Protein AF-M1M0E1-F1 (afdb_monomer)

Mean predicted aligned error: 2.57 Å

pLDDT: mean 97.35, std 3.63, range [68.0, 98.81]

Organism: NCBI:txid931276

InterPro domains:
  IPR001701 Glycoside hydrolase family 9 [PF00759] (5-157)
  IPR008928 Six-hairpin glycosidase superfamily [SSF48208] (3-161)
  IPR012341 Six-hairpin glycosidase-like superfamily [G3DSA:1.50.10.10] (1-163)

Nearest PDB structures (foldseek):
  5u2o-assembly1_A  TM=9.622E-01  e=1.356E-10  Thermobacillus composti KWC4
  5u0h-assembly1_A  TM=9.453E-01  e=2.005E-10  Thermobacillus composti KWC4
  3x17-assembly2_A  TM=9.547E-01  e=2.507E-10  uncultured bacterium
  4cj0-assembly1_A  TM=8.838E-01  e=7.904E-08  Acetivibrio thermocellus
  1ia6-assembly1_A  TM=7.667E-01  e=1.078E-05  Ruminiclostridium cellulolyticum

Radius of gyration: 16.0 Å; Cα contacts (8 Å, |Δi|>4): 325; chains: 1; bounding box: 35×34×49 Å

Foldseek 3Di:
DDPVLVVLLVVLVVQLVQLVVDPLSGNCPQPAAQLNLLVLLVSLLSLLVNCVSPNDVSSLVSSVSSLVCCQQSFPVSEHQFAPGHPHYQWAALDVVCVVVVTDDGGFGWSAFHQVQPFPVLVVPPVPPRRRPSADSHNRSNRHGYTDPSSSVSSVVSCVSSVPD

Structure (mmCIF, N/CA/C/O backbone):
data_AF-M1M0E1-F1
#
_entry.id   AF-M1M0E1-F1
#
loop_
_atom_site.group_PDB
_atom_site.id
_atom_site.type_symbol
_atom_site.label_atom_id
_atom_site.label_alt_id
_atom_site.label_comp_id
_atom_site.label_asym_id
_atom_site.label_entity_id
_atom_site.label_seq_id
_atom_site.pdbx_PDB_ins_code
_atom_site.Cartn_x
_atom_site.Cartn_y
_atom_site.Cartn_z
_atom_site.occupancy
_atom_site.B_iso_or_equiv
_atom_site.auth_seq_id
_atom_site.auth_comp_id
_atom_site.auth_asym_id
_atom_site.auth_atom_id
_atom_site.pdbx_PDB_model_num
ATOM 1 N N . MET A 1 1 ? -8.255 0.930 31.596 1.00 68.19 1 MET A N 1
ATOM 2 C CA . MET A 1 1 ? -7.718 0.111 30.485 1.00 68.19 1 MET A CA 1
ATOM 3 C C . MET A 1 1 ? -6.224 -0.121 30.738 1.00 68.19 1 MET A C 1
ATOM 5 O O . MET A 1 1 ? -5.630 0.755 31.353 1.00 68.19 1 MET A O 1
ATOM 9 N N . ASN A 1 2 ? -5.627 -1.277 30.402 1.00 89.38 2 ASN A N 1
ATOM 10 C CA . ASN A 1 2 ? -4.200 -1.516 30.712 1.00 89.38 2 ASN A CA 1
ATOM 11 C C . ASN A 1 2 ? -3.267 -0.746 29.747 1.00 89.38 2 ASN A C 1
ATOM 13 O O . ASN A 1 2 ? -3.706 -0.321 28.679 1.00 89.38 2 ASN A O 1
ATOM 17 N N . LEU A 1 3 ? -1.997 -0.561 30.134 1.00 94.38 3 LEU A N 1
ATOM 18 C CA . LEU A 1 3 ? -1.011 0.251 29.397 1.00 94.38 3 LEU A CA 1
ATOM 19 C C . LEU A 1 3 ? -0.899 -0.129 27.910 1.00 94.38 3 LEU A C 1
ATOM 21 O O . LEU A 1 3 ? -0.865 0.755 27.060 1.00 94.38 3 LEU A O 1
ATOM 25 N N . LEU A 1 4 ? -0.916 -1.428 27.596 1.00 95.31 4 LEU A N 1
ATOM 26 C CA . LEU A 1 4 ? -0.824 -1.925 26.221 1.00 95.31 4 LEU A CA 1
ATOM 27 C C . LEU A 1 4 ? -2.012 -1.480 25.361 1.00 95.31 4 LEU A C 1
ATOM 29 O O . LEU A 1 4 ? -1.829 -0.985 24.254 1.00 95.31 4 LEU A O 1
ATOM 33 N N . LYS A 1 5 ? -3.237 -1.614 25.878 1.00 96.75 5 LYS A N 1
ATOM 34 C CA . LYS A 1 5 ? -4.432 -1.172 25.153 1.00 96.75 5 LYS A CA 1
ATOM 35 C C . LYS A 1 5 ? -4.412 0.341 24.909 1.00 96.75 5 LYS A C 1
ATOM 37 O O . LYS A 1 5 ? -4.810 0.776 23.837 1.00 96.75 5 LYS A O 1
ATOM 42 N N . ASN A 1 6 ? -3.938 1.135 25.876 1.00 96.62 6 ASN A N 1
ATOM 43 C CA . ASN A 1 6 ? -3.811 2.587 25.697 1.00 96.62 6 ASN A CA 1
ATOM 44 C C . ASN A 1 6 ? -2.802 2.931 24.595 1.00 96.62 6 ASN A C 1
ATOM 46 O O . ASN A 1 6 ? -3.061 3.831 23.807 1.00 96.62 6 ASN A O 1
ATOM 50 N N . TYR A 1 7 ? -1.687 2.201 24.515 1.00 97.19 7 TYR A N 1
ATOM 51 C CA . TYR A 1 7 ? -0.704 2.384 23.449 1.00 97.19 7 TYR A CA 1
ATOM 52 C C . TYR A 1 7 ? -1.313 2.130 22.061 1.00 97.19 7 TYR A C 1
ATOM 54 O O . TYR A 1 7 ? -1.195 2.984 21.190 1.00 97.19 7 TYR A O 1
ATOM 62 N N . ILE A 1 8 ? -2.041 1.018 21.887 1.00 97.88 8 ILE A N 1
ATOM 63 C CA . ILE A 1 8 ? -2.713 0.688 20.615 1.00 97.88 8 ILE A CA 1
ATOM 64 C C . ILE A 1 8 ? -3.709 1.783 20.214 1.00 97.88 8 ILE A C 1
ATOM 66 O O . ILE A 1 8 ? -3.746 2.189 19.057 1.00 97.88 8 ILE A O 1
ATOM 70 N N . ILE A 1 9 ? -4.500 2.288 21.166 1.00 98.31 9 ILE A N 1
ATOM 71 C CA . ILE A 1 9 ? -5.459 3.364 20.888 1.00 98.31 9 ILE A CA 1
ATOM 72 C C . ILE A 1 9 ? -4.756 4.655 20.480 1.00 98.31 9 ILE A C 1
ATOM 74 O O . ILE A 1 9 ? -5.179 5.285 19.515 1.00 98.31 9 ILE A O 1
ATOM 78 N N . ASN A 1 10 ? -3.711 5.058 21.202 1.00 98.31 10 ASN A N 1
ATOM 79 C CA . ASN A 1 10 ? -2.988 6.287 20.889 1.00 98.31 10 ASN A CA 1
ATOM 80 C C . ASN A 1 10 ? -2.346 6.201 19.498 1.00 98.31 10 ASN A C 1
ATOM 82 O O . ASN A 1 10 ? -2.407 7.159 18.734 1.00 98.31 10 ASN A O 1
ATOM 86 N N . GLU A 1 11 ? -1.795 5.039 19.145 1.00 98.38 11 GLU A N 1
ATOM 87 C CA . GLU A 1 11 ? -1.222 4.824 17.819 1.00 98.38 11 GLU A CA 1
ATOM 88 C C . GLU A 1 11 ? -2.292 4.850 16.721 1.00 98.38 11 GLU A C 1
ATOM 90 O O . GLU A 1 11 ? -2.116 5.514 15.704 1.00 98.38 11 GLU A O 1
ATOM 95 N N . ALA A 1 12 ? -3.453 4.232 16.954 1.00 98.62 12 ALA A N 1
ATOM 96 C CA . ALA A 1 12 ? -4.581 4.299 16.027 1.00 98.62 12 ALA A CA 1
ATOM 97 C C . ALA A 1 12 ? -5.078 5.737 15.807 1.00 98.62 12 ALA A C 1
ATOM 99 O O . ALA A 1 12 ? -5.400 6.122 14.684 1.00 98.62 12 ALA A O 1
ATOM 100 N N . GLN A 1 13 ? -5.123 6.549 16.867 1.00 98.56 13 GLN A N 1
ATOM 101 C CA . GLN A 1 13 ? -5.485 7.965 16.771 1.00 98.56 13 GLN A CA 1
ATOM 102 C C . GLN A 1 13 ? -4.461 8.760 15.957 1.00 98.56 13 GLN A C 1
ATOM 104 O O . GLN A 1 13 ? -4.858 9.589 15.137 1.00 98.56 13 GLN A O 1
ATOM 109 N N . ASN A 1 14 ? -3.167 8.490 16.148 1.00 98.50 14 ASN A N 1
ATOM 110 C CA . ASN A 1 14 ? -2.100 9.115 15.370 1.00 98.50 14 ASN A CA 1
ATOM 111 C C . ASN A 1 14 ? -2.198 8.745 13.886 1.00 98.50 14 ASN A C 1
ATOM 113 O O . ASN A 1 14 ? -2.136 9.634 13.041 1.00 98.50 14 ASN A O 1
ATOM 117 N N . ILE A 1 15 ? -2.404 7.461 13.575 1.00 98.62 15 ILE A N 1
ATOM 118 C CA . ILE A 1 15 ? -2.580 6.974 12.201 1.00 98.62 15 ILE A CA 1
ATOM 119 C C . ILE A 1 15 ? -3.762 7.686 11.536 1.00 98.62 15 ILE A C 1
ATOM 121 O O . ILE A 1 15 ? -3.557 8.372 10.542 1.00 98.62 15 ILE A O 1
ATOM 125 N N . VAL A 1 16 ? -4.956 7.667 12.145 1.00 98.75 16 VAL A N 1
ATOM 126 C CA . VAL A 1 16 ? -6.139 8.351 11.582 1.00 98.75 16 VAL A CA 1
ATOM 127 C C . VAL A 1 16 ? -5.902 9.851 11.380 1.00 98.75 16 VAL A C 1
ATOM 129 O O . VAL A 1 16 ? -6.392 10.438 10.414 1.00 98.75 16 VAL A O 1
ATOM 132 N N . ALA A 1 17 ? -5.167 10.506 12.283 1.00 98.44 17 ALA A N 1
ATOM 133 C CA . ALA A 1 17 ? -4.834 11.919 12.131 1.00 98.44 17 ALA A CA 1
ATOM 134 C C . ALA A 1 17 ? -3.903 12.176 10.933 1.00 98.44 17 ALA A C 1
ATOM 136 O O . ALA A 1 17 ? -4.046 13.200 10.264 1.00 98.44 17 ALA A O 1
ATOM 137 N N . LEU A 1 18 ? -2.967 11.268 10.650 1.00 98.31 18 LEU A N 1
ATOM 138 C CA . LEU A 1 18 ? -2.102 11.341 9.472 1.00 98.31 18 LEU A CA 1
ATOM 139 C C . LEU A 1 18 ? -2.882 11.029 8.191 1.00 98.31 18 LEU A C 1
ATOM 141 O O . LEU A 1 18 ? -2.760 11.781 7.226 1.00 98.31 18 LEU A O 1
ATOM 145 N N . ASP A 1 19 ? -3.734 10.005 8.207 1.00 98.25 19 ASP A N 1
ATOM 146 C CA . ASP A 1 19 ? -4.523 9.593 7.043 1.00 98.25 19 ASP A CA 1
ATOM 147 C C . ASP A 1 19 ? -5.451 10.714 6.568 1.00 98.25 19 ASP A C 1
ATOM 149 O O . ASP A 1 19 ? -5.519 11.001 5.376 1.00 98.25 19 ASP A O 1
ATOM 153 N N . LYS A 1 20 ? -6.091 11.429 7.504 1.00 97.88 20 LYS A N 1
ATOM 154 C CA . LYS A 1 20 ? -6.928 12.612 7.217 1.00 97.88 20 LYS A CA 1
ATOM 155 C C . LYS A 1 20 ? -6.193 13.731 6.477 1.00 97.88 20 LYS A C 1
ATOM 157 O O . LYS A 1 20 ? -6.837 14.568 5.848 1.00 97.88 20 LYS A O 1
ATOM 162 N N . ASN A 1 21 ? -4.870 13.786 6.603 1.00 96.81 21 ASN A N 1
ATOM 163 C CA . ASN A 1 21 ? -4.027 14.799 5.977 1.00 96.81 21 ASN A CA 1
ATOM 164 C C . ASN A 1 21 ? -3.361 14.303 4.681 1.00 96.81 21 ASN A C 1
ATOM 166 O O . A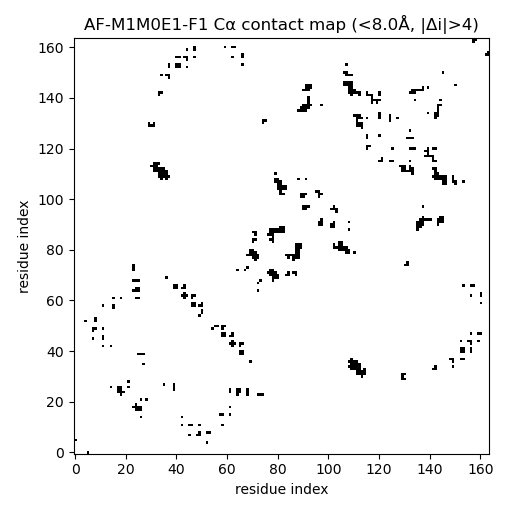SN A 1 21 ? -2.632 15.071 4.050 1.00 96.81 21 ASN A O 1
ATOM 170 N N . ASP A 1 22 ? -3.607 13.056 4.266 1.00 97.00 22 ASP A N 1
ATOM 171 C CA . ASP A 1 22 ? -3.103 12.486 3.019 1.00 97.00 22 ASP A CA 1
ATOM 172 C C . ASP A 1 22 ? -4.217 12.346 1.968 1.00 97.00 22 ASP A C 1
ATOM 174 O O . ASP A 1 22 ? -5.328 11.899 2.243 1.00 97.00 22 ASP A O 1
ATOM 178 N N . ASN A 1 23 ? -3.910 12.679 0.712 1.00 95.50 23 ASN A N 1
ATOM 179 C CA . ASN A 1 23 ? -4.895 12.645 -0.377 1.00 95.50 23 ASN A CA 1
ATOM 180 C C . ASN A 1 23 ? -5.369 11.224 -0.738 1.00 95.50 23 ASN A C 1
ATOM 182 O O . ASN A 1 23 ? -6.412 11.067 -1.377 1.00 95.50 23 ASN A O 1
ATOM 186 N N . TYR A 1 24 ? -4.603 10.198 -0.366 1.00 97.38 24 TYR A N 1
ATOM 187 C CA . TYR A 1 24 ? -4.935 8.789 -0.557 1.00 97.38 24 TYR A CA 1
ATOM 188 C C . TYR A 1 24 ? -5.260 8.074 0.756 1.00 97.38 24 TYR A C 1
ATOM 190 O O . TYR A 1 24 ? -5.518 6.875 0.719 1.00 97.38 24 TYR A O 1
ATOM 198 N N . ASN A 1 25 ? -5.383 8.810 1.867 1.00 98.06 25 ASN A N 1
ATOM 199 C CA . ASN A 1 25 ? -5.782 8.292 3.175 1.00 98.06 25 ASN A CA 1
ATOM 200 C C . ASN A 1 25 ? -4.835 7.196 3.693 1.00 98.06 25 ASN A C 1
ATOM 202 O O . ASN A 1 25 ? -5.297 6.189 4.225 1.00 98.06 25 ASN A O 1
ATOM 206 N N . VAL A 1 26 ? -3.523 7.375 3.489 1.00 97.12 26 VAL A N 1
ATOM 207 C CA . VAL A 1 26 ? -2.479 6.505 4.050 1.00 97.12 26 VAL A CA 1
ATOM 208 C C . VAL A 1 26 ? -1.311 7.328 4.610 1.00 97.12 26 VAL A C 1
ATOM 210 O O . VAL A 1 26 ? -0.936 8.347 4.022 1.00 97.12 26 VAL A O 1
ATOM 213 N N . PRO A 1 27 ? -0.626 6.886 5.680 1.00 94.56 27 PRO A N 1
ATOM 214 C CA . PRO A 1 27 ? 0.295 7.743 6.420 1.00 94.56 27 PRO A CA 1
ATOM 215 C C . PRO A 1 27 ? 1.753 7.579 5.957 1.00 94.56 27 PRO A C 1
ATOM 217 O O . PRO A 1 27 ? 2.680 7.660 6.760 1.00 94.56 27 PRO A O 1
ATOM 220 N N . ASN A 1 28 ? 1.983 7.336 4.662 1.00 92.12 28 ASN A N 1
ATOM 221 C CA . ASN A 1 28 ? 3.342 7.171 4.121 1.00 92.12 28 ASN A CA 1
ATOM 222 C C . ASN A 1 28 ? 4.104 8.503 4.020 1.00 92.12 28 ASN A C 1
ATOM 224 O O . ASN A 1 28 ? 5.334 8.513 3.973 1.00 92.12 28 ASN A O 1
ATOM 228 N N . GLY A 1 29 ? 3.396 9.637 3.939 1.00 91.75 29 GLY A N 1
ATOM 229 C CA . GLY A 1 29 ? 4.007 10.952 3.738 1.00 91.75 29 GLY A CA 1
ATOM 230 C C . GLY A 1 29 ? 4.940 10.965 2.521 1.00 91.75 29 GLY A C 1
ATOM 231 O O . GLY A 1 29 ? 4.520 10.718 1.393 1.00 91.75 29 GLY A O 1
ATOM 232 N N . THR A 1 30 ? 6.225 11.239 2.744 1.00 92.56 30 THR A N 1
ATOM 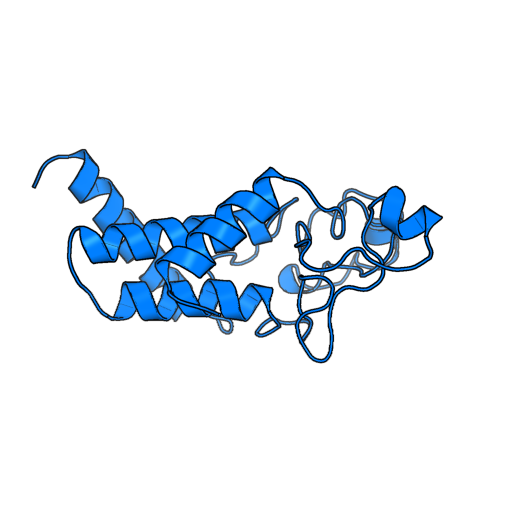233 C CA . THR A 1 30 ? 7.281 11.145 1.717 1.00 92.56 30 THR A CA 1
ATOM 234 C C . THR A 1 30 ? 8.242 9.980 1.959 1.00 92.56 30 THR A C 1
ATOM 236 O O . THR A 1 30 ? 9.281 9.895 1.301 1.00 92.56 30 THR A O 1
ATOM 239 N N . ASP A 1 31 ? 7.929 9.080 2.891 1.00 94.12 31 ASP A N 1
ATOM 240 C CA . ASP A 1 31 ? 8.814 8.011 3.353 1.00 94.12 31 ASP A CA 1
ATOM 241 C C . ASP A 1 31 ? 8.457 6.642 2.775 1.00 94.12 31 ASP A C 1
ATOM 243 O O . ASP A 1 31 ? 8.285 5.652 3.468 1.00 94.12 31 ASP A O 1
ATOM 247 N N . TYR A 1 32 ? 8.361 6.594 1.451 1.00 97.94 32 TYR A N 1
ATOM 248 C CA . TYR A 1 32 ? 8.202 5.350 0.707 1.00 97.94 32 TYR A CA 1
ATOM 249 C C . TYR A 1 32 ? 9.537 4.599 0.663 1.00 97.94 32 TYR A C 1
ATOM 251 O O . TYR A 1 32 ? 10.438 5.020 -0.060 1.00 97.94 32 TYR A O 1
ATOM 259 N N . TYR A 1 33 ? 9.677 3.514 1.419 1.00 97.56 33 TYR A N 1
ATOM 260 C CA . TYR A 1 33 ? 10.858 2.641 1.428 1.00 97.56 33 TYR A CA 1
ATOM 261 C C . TYR A 1 33 ? 10.515 1.229 0.931 1.00 97.56 33 TYR A C 1
ATOM 263 O O . TYR A 1 33 ? 9.365 0.937 0.600 1.00 97.56 33 TYR A O 1
ATOM 271 N N . TRP A 1 34 ? 11.513 0.345 0.859 1.00 98.25 34 TRP A N 1
ATOM 272 C CA . TRP A 1 34 ? 11.319 -1.046 0.449 1.00 98.25 34 TRP A CA 1
ATOM 273 C C . TRP A 1 34 ? 10.227 -1.728 1.282 1.00 98.25 34 TRP A C 1
ATOM 275 O O . TRP A 1 34 ? 10.369 -1.923 2.488 1.00 98.25 34 TRP A O 1
ATOM 285 N N . GLY A 1 35 ? 9.137 -2.126 0.624 1.00 97.88 35 GLY A N 1
ATOM 286 C CA . GLY A 1 35 ? 8.002 -2.737 1.308 1.00 97.88 35 GLY A CA 1
ATOM 287 C C . GLY A 1 35 ? 7.033 -1.718 1.910 1.00 97.88 35 GLY A C 1
ATOM 288 O O . GLY A 1 35 ? 6.353 -2.047 2.878 1.00 97.88 35 GLY A O 1
ATOM 289 N N . SER A 1 36 ? 6.929 -0.501 1.361 1.00 98.44 36 SER A N 1
ATOM 290 C CA . SER A 1 36 ? 6.004 0.539 1.838 1.00 98.44 36 SER A CA 1
ATOM 291 C C . SER A 1 36 ? 4.556 0.056 1.996 1.00 98.44 36 SER A C 1
ATOM 293 O O . SER A 1 36 ? 3.846 0.493 2.899 1.00 98.44 36 SER A O 1
ATOM 295 N N . ASN A 1 37 ? 4.095 -0.868 1.143 1.00 98.56 37 ASN A N 1
ATOM 296 C CA . ASN A 1 37 ? 2.752 -1.441 1.263 1.00 98.56 37 ASN A CA 1
ATOM 297 C C . ASN A 1 37 ? 2.582 -2.217 2.574 1.00 98.56 37 ASN A C 1
ATOM 299 O O . ASN A 1 37 ? 1.512 -2.168 3.169 1.00 98.56 37 ASN A O 1
ATOM 303 N N . MET A 1 38 ? 3.631 -2.874 3.075 1.00 97.75 38 MET A N 1
ATOM 304 C CA . MET A 1 38 ? 3.590 -3.582 4.356 1.00 97.75 38 MET A CA 1
ATOM 305 C C . MET A 1 38 ? 3.228 -2.648 5.511 1.00 97.75 38 MET A C 1
ATOM 307 O O . MET A 1 38 ? 2.425 -3.022 6.361 1.00 97.75 38 MET A O 1
ATOM 311 N N . GLN A 1 39 ? 3.787 -1.434 5.542 1.00 97.00 39 GLN A N 1
ATOM 312 C CA . GLN A 1 39 ? 3.467 -0.447 6.575 1.00 97.00 39 GLN A CA 1
ATOM 313 C C . GLN A 1 39 ? 1.994 -0.046 6.518 1.00 97.00 39 GLN A C 1
ATOM 315 O O . GLN A 1 39 ? 1.307 -0.077 7.538 1.00 97.00 39 GLN A O 1
ATOM 320 N N . VAL A 1 40 ? 1.496 0.270 5.320 1.00 98.25 40 VAL A N 1
ATOM 321 C CA . VAL A 1 40 ? 0.085 0.614 5.096 1.00 98.25 40 VAL A CA 1
ATOM 322 C C . VAL A 1 40 ? -0.827 -0.505 5.607 1.00 98.25 40 VAL A C 1
ATOM 324 O O . VAL A 1 40 ? -1.770 -0.259 6.358 1.00 98.25 40 VAL A O 1
ATOM 327 N N . ILE A 1 41 ? -0.513 -1.753 5.273 1.00 98.56 41 ILE A N 1
ATOM 328 C CA . ILE A 1 41 ? -1.333 -2.905 5.649 1.00 98.56 41 ILE A CA 1
ATOM 329 C C . ILE A 1 41 ? -1.237 -3.202 7.152 1.00 98.56 41 ILE A C 1
ATOM 331 O O . ILE A 1 41 ? -2.254 -3.474 7.788 1.00 98.56 41 ILE A O 1
ATOM 335 N N . ASN A 1 42 ? -0.050 -3.104 7.755 1.00 98.56 42 ASN A N 1
ATOM 336 C CA . ASN A 1 42 ? 0.116 -3.272 9.202 1.00 98.56 42 ASN A CA 1
ATOM 337 C C . ASN A 1 42 ? -0.675 -2.218 9.987 1.00 98.56 42 ASN A C 1
ATOM 339 O O . ASN A 1 42 ? -1.278 -2.543 11.010 1.00 98.56 42 ASN A O 1
ATOM 343 N N . ASN A 1 43 ? -0.749 -0.986 9.479 1.00 98.50 43 ASN A N 1
ATOM 344 C CA . ASN A 1 43 ? -1.610 0.039 10.058 1.00 98.50 43 ASN A CA 1
ATOM 345 C C . ASN A 1 43 ? -3.093 -0.343 9.949 1.00 98.50 43 ASN A C 1
ATOM 347 O O . ASN A 1 43 ? -3.830 -0.151 10.910 1.00 98.50 43 ASN A O 1
ATOM 351 N N . ALA A 1 44 ? -3.529 -0.954 8.841 1.00 98.62 44 ALA A N 1
ATOM 352 C CA . ALA A 1 44 ? -4.902 -1.448 8.710 1.00 98.62 44 ALA A CA 1
ATOM 353 C C . ALA A 1 44 ? -5.237 -2.511 9.773 1.00 98.62 44 ALA A C 1
ATOM 355 O O . ALA A 1 44 ? -6.301 -2.453 10.391 1.00 98.62 44 ALA A O 1
ATOM 356 N N . VAL A 1 45 ? -4.307 -3.440 10.034 1.00 98.56 45 VAL A N 1
ATOM 357 C CA . VAL A 1 45 ? -4.439 -4.432 11.116 1.00 98.56 45 VAL A CA 1
ATOM 358 C C . VAL A 1 45 ? -4.532 -3.738 12.478 1.00 98.56 45 VAL A C 1
ATOM 360 O O . VAL A 1 45 ? -5.435 -4.037 13.256 1.00 98.56 45 VAL A O 1
ATOM 363 N N . LEU A 1 46 ? -3.646 -2.776 12.764 1.00 98.56 46 LEU A N 1
ATOM 364 C CA . LEU A 1 46 ? -3.651 -2.041 14.033 1.00 98.56 46 LEU A CA 1
ATOM 365 C C . LEU A 1 46 ? -4.967 -1.285 14.248 1.00 98.56 46 LEU A C 1
ATOM 367 O O . LEU A 1 46 ? -5.538 -1.350 15.336 1.00 98.56 46 LEU A O 1
ATOM 371 N N . LEU A 1 47 ? -5.476 -0.609 13.218 1.00 98.75 47 LEU A N 1
ATOM 372 C CA . LEU A 1 47 ? -6.752 0.101 13.264 1.00 98.75 47 LEU A CA 1
ATOM 373 C C . LEU A 1 47 ? -7.934 -0.856 13.506 1.00 98.75 47 LEU A C 1
ATOM 375 O O . LEU A 1 47 ? -8.804 -0.564 14.332 1.00 98.75 47 LEU A O 1
ATOM 379 N N . ALA A 1 48 ? -7.955 -2.022 12.853 1.00 98.12 48 ALA A N 1
ATOM 380 C CA . ALA A 1 48 ? -8.971 -3.047 13.098 1.00 98.12 48 ALA A CA 1
ATOM 381 C C . ALA A 1 48 ? -8.933 -3.560 14.552 1.00 98.12 48 ALA A C 1
ATOM 383 O O . ALA A 1 48 ? -9.974 -3.670 15.206 1.00 98.12 48 ALA A O 1
ATOM 384 N N . GLU A 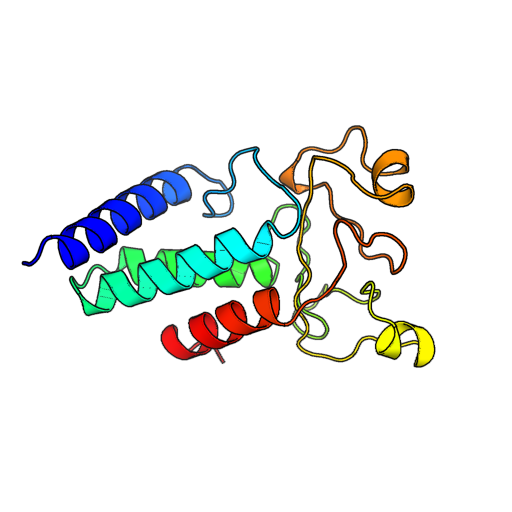1 49 ? -7.741 -3.788 15.107 1.00 97.69 49 GLU A N 1
ATOM 385 C CA . GLU A 1 49 ? -7.575 -4.163 16.516 1.00 97.69 49 GLU A CA 1
ATOM 386 C C . GLU A 1 49 ? -7.994 -3.040 17.475 1.00 97.69 49 GLU A C 1
ATOM 388 O O . GLU A 1 49 ? -8.689 -3.280 18.468 1.00 97.69 49 GLU A O 1
ATOM 393 N N . ALA A 1 50 ? -7.650 -1.790 17.165 1.00 98.25 50 ALA A N 1
ATOM 394 C CA . ALA A 1 50 ? -8.067 -0.636 17.951 1.00 98.25 50 ALA A CA 1
ATOM 395 C C . ALA A 1 50 ? -9.595 -0.505 18.000 1.00 98.25 50 ALA A C 1
ATOM 397 O O . ALA A 1 50 ? -10.139 -0.204 19.064 1.00 98.25 50 ALA A O 1
ATOM 398 N N . TYR A 1 51 ? -10.298 -0.811 16.902 1.00 98.06 51 TYR A N 1
ATOM 399 C CA . TYR A 1 51 ? -11.761 -0.860 16.875 1.00 98.06 51 TYR A CA 1
ATOM 400 C C . TYR A 1 51 ? -12.337 -1.896 17.849 1.00 98.06 51 TYR A C 1
ATOM 402 O O . TYR A 1 51 ? -13.301 -1.599 18.555 1.00 98.06 51 TYR A O 1
ATOM 410 N N . LYS A 1 52 ? -11.733 -3.088 17.943 1.00 96.56 52 LYS A N 1
ATOM 411 C CA . LYS A 1 52 ? -12.153 -4.123 18.906 1.00 96.56 52 LYS A CA 1
ATOM 412 C C . LYS A 1 52 ? -11.929 -3.692 20.358 1.00 96.56 52 LYS A C 1
ATOM 414 O O . LYS A 1 52 ? -12.691 -4.082 21.241 1.00 96.56 52 LYS A O 1
ATOM 419 N N . ILE A 1 53 ? -10.880 -2.908 20.618 1.00 97.31 53 ILE A N 1
ATOM 420 C CA . ILE A 1 53 ? -10.539 -2.418 21.962 1.00 97.31 53 ILE A CA 1
ATOM 421 C C . ILE A 1 53 ? -11.438 -1.243 22.372 1.00 97.31 53 ILE A C 1
ATOM 423 O O . ILE A 1 53 ? -11.958 -1.236 23.490 1.00 97.31 53 ILE A O 1
ATOM 427 N N . MET A 1 54 ? -11.592 -0.248 21.497 1.00 97.25 54 MET A N 1
ATOM 428 C CA . MET A 1 54 ? -12.404 0.949 21.706 1.00 97.25 54 MET A CA 1
ATOM 429 C C . MET A 1 54 ? -13.087 1.338 20.387 1.00 97.25 54 MET A C 1
ATOM 431 O O . MET A 1 54 ? -12.466 1.992 19.546 1.00 97.25 54 MET A O 1
ATOM 435 N N . PRO A 1 55 ? -14.364 0.963 20.202 1.00 97.06 55 PRO A N 1
ATOM 436 C CA . PRO A 1 55 ? -15.061 1.171 18.940 1.00 97.06 55 PRO A CA 1
ATOM 437 C C . PRO A 1 55 ? -15.116 2.643 18.515 1.00 97.06 55 PRO A C 1
ATOM 439 O O . PRO A 1 55 ? -15.768 3.471 19.149 1.00 97.06 55 PRO A O 1
ATOM 442 N N . ASN A 1 56 ? -14.478 2.943 17.387 1.00 97.44 56 ASN A N 1
ATOM 443 C CA . ASN A 1 56 ? -14.600 4.195 16.648 1.00 97.44 56 ASN A CA 1
ATOM 444 C C . ASN A 1 56 ? -14.728 3.857 15.158 1.00 97.44 56 ASN A C 1
ATOM 446 O O . ASN A 1 56 ? -13.890 3.143 14.610 1.00 97.44 56 ASN A O 1
ATOM 450 N N . LYS A 1 57 ? -15.777 4.358 14.496 1.00 97.56 57 LYS A N 1
ATOM 451 C CA . LYS A 1 57 ? -16.038 4.066 13.077 1.00 97.56 57 LYS A CA 1
ATOM 452 C C . LYS A 1 57 ? -14.890 4.502 12.167 1.00 97.56 57 LYS A C 1
ATOM 454 O O . LYS A 1 57 ? -14.636 3.812 11.185 1.00 97.56 57 LYS A O 1
ATOM 459 N N . GLU A 1 58 ? -14.177 5.566 12.532 1.00 98.12 58 GLU A N 1
ATOM 460 C CA . GLU A 1 58 ? -13.034 6.056 11.759 1.00 98.12 58 GLU A CA 1
ATOM 461 C C . GLU A 1 58 ? -11.921 5.004 11.659 1.00 98.12 58 GLU A C 1
ATOM 463 O O . GLU A 1 58 ? -11.306 4.879 10.610 1.00 98.12 58 GLU A O 1
ATOM 468 N N . TYR A 1 59 ? -11.706 4.178 12.691 1.00 98.56 59 TYR A N 1
ATOM 469 C CA . TYR A 1 59 ? -10.685 3.128 12.626 1.00 98.56 59 TYR A CA 1
ATOM 470 C C . TYR A 1 59 ? -10.985 2.109 11.522 1.00 98.56 59 TYR A C 1
ATOM 472 O O . TYR A 1 59 ? -10.102 1.766 10.745 1.00 98.56 59 TYR A O 1
ATOM 480 N N . LEU A 1 60 ? -12.238 1.660 11.397 1.00 97.69 60 LEU A N 1
ATOM 481 C CA . LEU A 1 60 ? -12.619 0.737 10.323 1.00 97.69 60 LEU A CA 1
ATOM 482 C C . LEU A 1 60 ? -12.635 1.407 8.949 1.00 97.69 60 LEU A C 1
ATOM 484 O O . LEU A 1 60 ? -12.347 0.748 7.953 1.00 97.69 60 LEU A O 1
ATOM 488 N N . GLU A 1 61 ? -13.019 2.680 8.884 1.00 98.06 61 GLU A N 1
ATOM 489 C CA . GLU A 1 61 ? -13.041 3.450 7.641 1.00 98.06 61 GLU A CA 1
ATOM 490 C C . GLU A 1 61 ? -11.630 3.588 7.063 1.00 98.06 61 GLU A C 1
ATOM 492 O O . GLU A 1 61 ? -11.384 3.129 5.949 1.00 98.06 61 GLU A O 1
ATOM 497 N N . TYR A 1 62 ? -10.680 4.093 7.851 1.00 98.56 62 TYR A N 1
ATOM 498 C CA . TYR A 1 62 ? -9.298 4.270 7.403 1.00 98.56 62 TYR A CA 1
ATOM 499 C C . TYR A 1 62 ? -8.558 2.940 7.210 1.00 98.56 62 TYR A C 1
ATOM 501 O O . TYR A 1 62 ? -7.811 2.790 6.246 1.00 98.56 62 TYR A O 1
ATOM 509 N N . ALA A 1 63 ? -8.854 1.905 8.006 1.00 98.56 63 ALA A N 1
ATOM 510 C CA . ALA A 1 63 ? -8.314 0.569 7.747 1.00 98.56 63 ALA A CA 1
ATOM 511 C C . ALA A 1 63 ? -8.722 0.031 6.362 1.00 98.56 63 ALA A C 1
ATOM 513 O O . ALA A 1 63 ? -7.912 -0.584 5.668 1.00 98.56 63 ALA A O 1
ATOM 514 N N . LYS A 1 64 ? -9.962 0.286 5.923 1.00 98.56 64 LYS A N 1
ATOM 515 C CA . LYS A 1 64 ? -10.408 -0.068 4.565 1.00 98.56 64 LYS A CA 1
ATOM 516 C C . LYS A 1 64 ? -9.739 0.794 3.506 1.00 98.56 64 LYS A C 1
ATOM 518 O O . LYS A 1 64 ? -9.420 0.280 2.438 1.00 98.56 64 LYS A O 1
ATOM 523 N N . GLU A 1 65 ? -9.497 2.069 3.790 1.00 98.56 65 GLU A N 1
ATOM 524 C CA . GLU A 1 65 ? -8.771 2.950 2.875 1.00 98.56 65 GLU A CA 1
ATOM 525 C C . GLU A 1 65 ? -7.338 2.482 2.613 1.00 98.56 65 GLU A C 1
ATOM 527 O O . GLU A 1 65 ? -6.888 2.498 1.469 1.00 98.56 65 GLU A O 1
ATOM 532 N N . HIS A 1 66 ? -6.667 1.928 3.619 1.00 98.69 66 HIS A N 1
ATOM 533 C CA . HIS A 1 66 ? -5.347 1.320 3.456 1.00 98.69 66 HIS A CA 1
ATOM 534 C C . HIS A 1 66 ? -5.372 0.124 2.492 1.00 98.69 66 HIS A C 1
ATOM 536 O O . HIS A 1 66 ? -4.485 -0.028 1.650 1.00 98.69 66 HIS A O 1
ATOM 542 N N . ILE A 1 67 ? -6.417 -0.704 2.551 1.00 98.44 67 ILE A N 1
ATOM 543 C CA . ILE A 1 67 ? -6.608 -1.798 1.590 1.00 98.44 67 ILE A CA 1
ATOM 544 C C . ILE A 1 67 ? -6.995 -1.267 0.205 1.00 98.44 67 ILE A C 1
ATOM 546 O O . ILE A 1 67 ? -6.464 -1.738 -0.802 1.00 98.44 67 ILE A O 1
ATOM 550 N N . ASN A 1 68 ? -7.855 -0.248 0.127 1.00 98.38 68 ASN A N 1
ATOM 551 C CA . ASN A 1 68 ? -8.204 0.406 -1.136 1.00 98.38 68 ASN A CA 1
ATOM 552 C C . ASN A 1 68 ? -6.967 1.012 -1.814 1.00 98.38 68 ASN A C 1
ATOM 554 O O . ASN A 1 68 ? -6.835 0.912 -3.035 1.00 98.38 68 ASN A O 1
ATOM 558 N N . TYR A 1 69 ? -6.040 1.589 -1.044 1.00 98.69 69 TYR A N 1
ATOM 559 C CA . TYR A 1 69 ? -4.752 2.068 -1.538 1.00 98.69 69 TYR A CA 1
ATOM 560 C C . TYR A 1 69 ? -3.961 0.937 -2.204 1.00 98.69 69 TYR A C 1
ATOM 562 O O . TYR A 1 69 ? -3.494 1.099 -3.336 1.00 98.69 69 TYR A O 1
ATOM 570 N N . CYS A 1 70 ? -3.878 -0.233 -1.560 1.00 98.50 70 CYS A N 1
ATOM 571 C CA . CYS A 1 70 ? -3.230 -1.413 -2.135 1.00 98.50 70 CYS A CA 1
ATOM 572 C C . CYS A 1 70 ? -3.919 -1.911 -3.420 1.00 98.50 70 CYS A C 1
ATOM 574 O O . CYS A 1 70 ? -3.245 -2.420 -4.316 1.00 98.50 70 CYS A O 1
ATOM 576 N N . LEU A 1 71 ? -5.238 -1.726 -3.532 1.00 98.25 71 LEU A N 1
ATOM 577 C CA . LEU A 1 71 ? -6.070 -2.160 -4.662 1.00 98.25 71 LEU A CA 1
ATOM 578 C C . LEU A 1 71 ? -6.272 -1.094 -5.756 1.00 98.25 71 LEU A C 1
ATOM 580 O O . LEU A 1 71 ? -7.017 -1.330 -6.708 1.00 98.25 71 LEU A O 1
ATOM 584 N N . GLY A 1 72 ? -5.598 0.056 -5.667 1.00 98.12 72 GLY A N 1
ATOM 585 C CA . GLY A 1 72 ? -5.536 1.034 -6.760 1.00 98.12 72 GLY A CA 1
ATOM 586 C C . GLY A 1 72 ? -6.000 2.450 -6.436 1.00 98.12 72 GLY A C 1
ATOM 587 O O . GLY A 1 72 ? -5.862 3.323 -7.293 1.00 98.12 72 GLY A O 1
ATOM 588 N N . LYS A 1 73 ? -6.478 2.732 -5.217 1.00 98.19 73 LYS A N 1
ATOM 589 C CA . LYS A 1 73 ? -6.724 4.106 -4.741 1.00 98.19 73 LYS A CA 1
ATOM 590 C C . LYS A 1 73 ? -5.402 4.767 -4.332 1.00 98.19 73 LYS A C 1
ATOM 592 O O . LYS A 1 73 ? -5.178 5.099 -3.175 1.00 98.19 73 LYS A O 1
ATOM 597 N N . ASN A 1 74 ? -4.500 4.915 -5.293 1.00 98.31 74 ASN A N 1
ATOM 598 C CA . ASN A 1 74 ? -3.159 5.455 -5.099 1.00 98.31 74 ASN A CA 1
ATOM 599 C C . ASN A 1 74 ? -2.737 6.324 -6.290 1.00 98.31 74 ASN A C 1
ATOM 601 O O . ASN A 1 74 ? -3.426 6.405 -7.308 1.00 98.31 74 ASN A O 1
ATOM 605 N N . 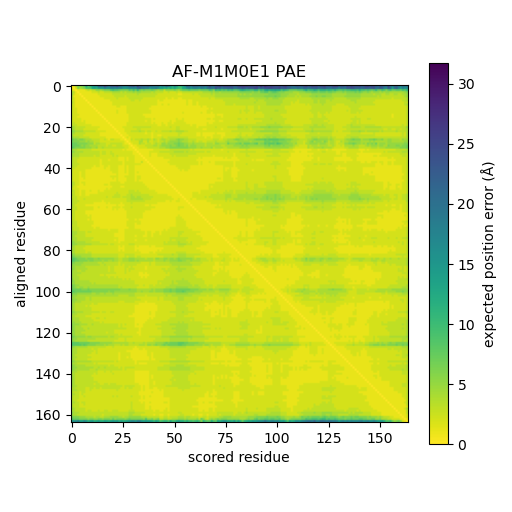SER A 1 75 ? -1.572 6.963 -6.177 1.00 97.44 75 SER A N 1
ATOM 606 C CA . SER A 1 75 ? -1.085 7.926 -7.175 1.00 97.44 75 SER A CA 1
ATOM 607 C C . SER A 1 75 ? -0.769 7.355 -8.564 1.00 97.44 75 SER A C 1
ATOM 609 O O . SER A 1 75 ? -0.532 8.128 -9.499 1.00 97.44 75 SER A O 1
ATOM 611 N N . LEU A 1 76 ? -0.766 6.026 -8.700 1.00 98.06 76 LEU A N 1
ATOM 612 C CA . LEU A 1 76 ? -0.538 5.300 -9.947 1.00 98.06 76 LEU A CA 1
ATOM 613 C C . LEU A 1 76 ? -1.844 4.789 -10.571 1.00 98.06 76 LEU A C 1
ATOM 615 O O . LEU A 1 76 ? -1.830 4.386 -11.732 1.00 98.06 76 LEU A O 1
ATOM 619 N N . GLY A 1 77 ? -2.959 4.793 -9.828 1.00 98.19 77 GLY A N 1
ATOM 620 C CA . GLY A 1 77 ? -4.219 4.198 -10.282 1.00 98.19 77 GLY A CA 1
ATOM 621 C C . GLY A 1 77 ? -4.072 2.708 -10.607 1.00 98.19 77 GLY A C 1
ATOM 622 O O . GLY A 1 77 ? -4.647 2.224 -11.586 1.00 98.19 77 GLY A O 1
ATOM 623 N N . MET A 1 78 ? -3.229 1.999 -9.851 1.00 98.06 78 MET A N 1
ATOM 624 C CA . MET A 1 78 ? -2.861 0.609 -10.116 1.00 98.06 78 MET A CA 1
ATOM 625 C C . MET A 1 78 ? -2.928 -0.223 -8.837 1.00 98.06 78 MET A C 1
ATOM 627 O O . MET A 1 78 ? -2.409 0.185 -7.800 1.00 98.06 78 MET A O 1
ATOM 631 N N . SER A 1 79 ? -3.545 -1.398 -8.913 1.00 98.69 79 SER A N 1
ATOM 632 C CA . SER A 1 79 ? -3.509 -2.387 -7.843 1.00 98.69 79 SER A CA 1
ATOM 633 C C . SER A 1 79 ? -2.132 -3.038 -7.773 1.00 98.69 79 SER A C 1
ATOM 635 O O . SER A 1 79 ? -1.627 -3.571 -8.764 1.00 98.69 79 SER A O 1
ATOM 637 N N . TYR A 1 80 ? -1.554 -3.047 -6.577 1.00 98.81 80 TYR A N 1
ATOM 638 C CA . TYR A 1 80 ? -0.312 -3.757 -6.284 1.00 98.81 80 TYR A CA 1
ATOM 639 C C . TYR A 1 80 ? -0.522 -5.269 -6.113 1.00 98.81 80 TYR A C 1
ATOM 641 O O . TYR A 1 80 ? 0.433 -5.987 -5.825 1.00 98.81 80 TYR A O 1
ATOM 649 N N . VAL A 1 81 ? -1.759 -5.760 -6.256 1.00 98.69 81 VAL A N 1
ATOM 650 C CA . VAL A 1 81 ? -2.116 -7.172 -6.109 1.00 98.69 81 VAL A CA 1
ATOM 651 C C . VAL A 1 81 ? -2.344 -7.791 -7.482 1.00 98.69 81 VAL A C 1
ATOM 653 O O . VAL A 1 81 ? -3.239 -7.387 -8.226 1.00 98.69 81 VAL A O 1
ATOM 656 N N . THR A 1 82 ? -1.557 -8.811 -7.804 1.00 98.75 82 THR A N 1
ATOM 657 C CA . THR A 1 82 ? -1.708 -9.605 -9.038 1.00 98.75 82 THR A CA 1
ATOM 658 C C . THR A 1 82 ? -3.131 -10.138 -9.194 1.00 98.75 82 THR A C 1
ATOM 660 O O . THR A 1 82 ? -3.650 -10.807 -8.301 1.00 98.75 82 THR A O 1
ATOM 663 N N . GLY A 1 83 ? -3.767 -9.849 -10.332 1.00 97.88 83 GLY A N 1
ATOM 664 C CA . GLY A 1 83 ? -5.088 -10.393 -10.677 1.00 97.88 83 GLY A CA 1
ATOM 665 C C . GLY A 1 83 ? -6.301 -9.644 -10.171 1.00 97.88 83 GLY A C 1
ATOM 666 O O . GLY A 1 83 ? -7.411 -9.947 -10.601 1.00 97.88 83 GLY A O 1
ATOM 667 N N . TYR A 1 84 ? -6.114 -8.673 -9.280 1.00 97.12 84 TYR A N 1
ATOM 668 C CA . TYR A 1 84 ? -7.218 -7.960 -8.647 1.00 97.12 84 TYR A CA 1
ATOM 669 C C . TYR A 1 84 ? -7.180 -6.486 -9.021 1.00 97.12 84 TYR A C 1
ATOM 671 O O . TYR A 1 84 ? -6.176 -5.817 -8.806 1.00 97.12 84 TYR A O 1
ATOM 679 N N . GLY A 1 85 ? -8.288 -5.981 -9.565 1.00 94.12 85 GLY A N 1
ATOM 680 C CA . GLY A 1 85 ? -8.401 -4.628 -10.115 1.00 94.12 85 GLY A CA 1
ATOM 681 C C . GLY A 1 85 ? -8.245 -4.591 -11.639 1.00 94.12 85 GLY A C 1
ATOM 682 O O . GLY A 1 85 ? -7.600 -5.447 -12.243 1.00 94.12 85 GLY A O 1
ATOM 683 N N . SER A 1 86 ? -8.848 -3.583 -12.275 1.00 95.31 86 SER A N 1
ATOM 684 C CA . SER A 1 86 ? -8.819 -3.400 -13.738 1.00 95.31 86 SER A CA 1
ATOM 685 C C . SER A 1 86 ? -7.425 -3.070 -14.283 1.00 95.31 86 SER A C 1
ATOM 687 O O . SER A 1 86 ? -7.135 -3.332 -15.449 1.00 95.31 86 SER A O 1
ATOM 689 N N . ASN A 1 87 ? -6.566 -2.500 -13.438 1.00 97.62 87 ASN A N 1
ATOM 690 C CA . ASN A 1 87 ? -5.163 -2.218 -13.707 1.00 97.62 87 ASN A CA 1
ATOM 691 C C . ASN A 1 87 ? -4.331 -2.780 -12.549 1.00 97.62 87 ASN A C 1
ATOM 693 O O . ASN A 1 87 ? -4.137 -2.097 -11.548 1.00 97.62 87 ASN A O 1
ATOM 697 N N . SER A 1 88 ? -3.931 -4.045 -12.641 1.00 98.19 88 SER A N 1
ATOM 698 C CA . SER A 1 88 ? -3.203 -4.773 -11.596 1.00 98.19 88 SER A CA 1
ATOM 699 C C . SER A 1 88 ? -1.771 -5.089 -12.010 1.00 98.19 88 SER A C 1
ATOM 701 O O . SER A 1 88 ? -1.480 -5.120 -13.204 1.00 98.19 88 SER A O 1
ATOM 703 N N . MET A 1 89 ? -0.905 -5.349 -11.026 1.00 98.50 89 MET A N 1
ATOM 704 C CA . MET A 1 89 ? 0.458 -5.856 -11.219 1.00 98.50 89 MET A CA 1
ATOM 705 C C . MET A 1 89 ? 0.479 -7.107 -12.115 1.00 98.50 89 MET A C 1
ATOM 707 O O . MET A 1 89 ? -0.205 -8.095 -11.828 1.00 98.50 89 MET A O 1
ATOM 711 N N . LYS A 1 90 ? 1.299 -7.089 -13.173 1.00 98.50 90 LYS A N 1
ATOM 712 C CA . LYS A 1 90 ? 1.418 -8.169 -14.171 1.00 98.50 90 LYS A CA 1
ATOM 713 C C . LYS A 1 90 ? 2.802 -8.803 -14.222 1.00 98.50 90 LYS A C 1
ATOM 715 O O . LYS A 1 90 ? 2.912 -9.955 -14.642 1.00 98.50 90 LYS A O 1
ATOM 720 N N . HIS A 1 91 ? 3.842 -8.087 -13.806 1.00 98.50 91 HIS A N 1
ATOM 721 C CA . HIS A 1 91 ? 5.238 -8.486 -13.972 1.00 98.50 91 HIS A CA 1
ATOM 722 C C . HIS A 1 91 ? 6.003 -8.481 -12.639 1.00 98.50 91 HIS A C 1
ATOM 724 O O . HIS A 1 91 ? 7.040 -7.825 -12.547 1.00 98.50 91 HIS A O 1
ATOM 730 N N . PRO A 1 92 ? 5.533 -9.207 -11.604 1.00 98.75 92 PRO A N 1
ATOM 731 C CA . PRO A 1 92 ? 6.215 -9.241 -10.314 1.00 98.75 92 PRO A CA 1
ATOM 732 C C . PRO A 1 92 ? 7.642 -9.782 -10.453 1.00 98.75 92 PRO A C 1
ATOM 734 O O . PRO A 1 92 ? 7.894 -10.689 -11.256 1.00 98.75 92 PRO A O 1
ATOM 737 N N . HIS A 1 93 ? 8.560 -9.310 -9.608 1.00 98.81 93 HIS A N 1
ATOM 738 C CA . HIS A 1 93 ? 9.839 -9.985 -9.386 1.00 98.81 93 HIS A CA 1
ATOM 739 C C . HIS A 1 93 ? 9.576 -11.290 -8.613 1.00 98.81 93 HIS A C 1
ATOM 741 O O . HIS A 1 93 ? 9.648 -11.349 -7.390 1.00 98.81 93 HIS A O 1
ATOM 747 N N . HIS A 1 94 ? 9.176 -12.338 -9.338 1.00 98.75 94 HIS A N 1
ATOM 748 C CA . HIS A 1 94 ? 8.796 -13.638 -8.788 1.00 98.75 94 HIS A CA 1
ATOM 749 C C . HIS A 1 94 ? 9.147 -14.752 -9.777 1.00 98.75 94 HIS A C 1
ATOM 751 O O . HIS A 1 94 ? 8.519 -14.891 -10.827 1.00 98.75 94 HIS A O 1
ATOM 757 N N . ARG A 1 95 ? 10.143 -15.579 -9.433 1.00 98.56 95 ARG A N 1
ATOM 758 C CA . ARG A 1 95 ? 10.726 -16.576 -10.354 1.00 98.56 95 ARG A CA 1
ATOM 759 C C . ARG A 1 95 ? 9.691 -17.519 -10.991 1.00 98.56 95 ARG A C 1
ATOM 761 O O . ARG A 1 95 ? 9.748 -17.665 -12.211 1.00 98.56 95 ARG A O 1
ATOM 768 N N . PRO A 1 96 ? 8.740 -18.126 -10.247 1.00 98.62 96 PRO A N 1
ATOM 769 C CA . PRO A 1 96 ? 7.692 -18.943 -10.859 1.00 98.62 96 PRO A CA 1
ATOM 770 C C . PRO A 1 96 ? 6.842 -18.176 -11.878 1.00 98.62 96 PRO A C 1
ATOM 772 O O . PRO A 1 96 ? 6.598 -18.696 -12.963 1.00 98.62 96 PRO A O 1
ATOM 775 N N . SER A 1 97 ? 6.455 -16.930 -11.575 1.00 98.50 97 SER A N 1
ATOM 776 C CA . SER A 1 97 ? 5.679 -1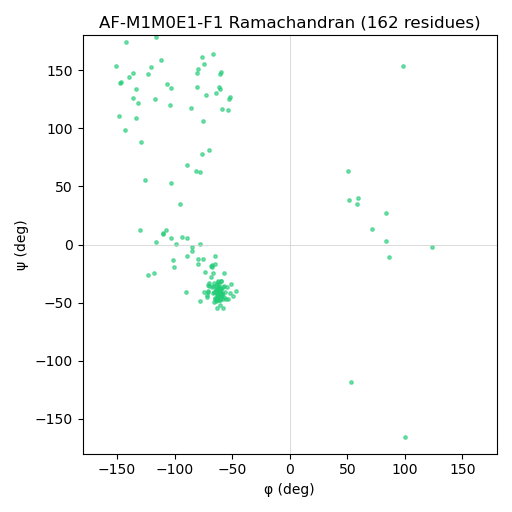6.096 -12.506 1.00 98.50 97 SER A CA 1
ATOM 777 C C . SER A 1 97 ? 6.464 -15.793 -13.781 1.00 98.50 97 SER A C 1
ATOM 779 O O . SER A 1 97 ? 5.929 -15.907 -14.882 1.00 98.50 97 SER A O 1
ATOM 781 N N . THR A 1 98 ? 7.748 -15.444 -13.645 1.00 97.75 98 THR A N 1
ATOM 782 C CA . THR A 1 98 ? 8.635 -15.178 -14.785 1.00 97.75 98 THR A CA 1
ATOM 783 C C . THR A 1 98 ? 8.813 -16.422 -15.650 1.00 97.75 98 THR A C 1
ATOM 785 O O . THR A 1 98 ? 8.684 -16.341 -16.867 1.00 97.75 98 THR A O 1
ATOM 788 N N . ALA A 1 99 ? 9.052 -17.583 -15.034 1.00 97.94 99 ALA A N 1
ATOM 789 C CA . ALA A 1 99 ? 9.212 -18.847 -15.750 1.00 97.94 99 ALA A CA 1
ATOM 790 C C . ALA A 1 99 ? 7.928 -19.274 -16.481 1.00 97.94 99 ALA A C 1
ATOM 792 O O . ALA A 1 99 ? 7.995 -19.828 -17.575 1.00 97.94 99 ALA A O 1
ATOM 793 N N . GLN A 1 100 ? 6.763 -19.001 -15.889 1.00 96.75 100 GLN A N 1
ATOM 794 C CA . GLN A 1 100 ? 5.458 -19.301 -16.477 1.00 96.75 100 GLN A CA 1
ATOM 795 C C . GLN A 1 100 ? 5.015 -18.262 -17.524 1.00 96.75 100 GLN A C 1
ATOM 797 O O . GLN A 1 100 ? 4.105 -18.533 -18.306 1.00 96.75 100 GLN A O 1
ATOM 802 N N . GLY A 1 101 ? 5.627 -17.074 -17.546 1.00 96.50 101 GLY A N 1
ATOM 803 C CA . GLY A 1 101 ? 5.210 -15.954 -18.394 1.00 96.50 101 GLY A CA 1
ATOM 804 C C . GLY A 1 101 ? 3.893 -15.300 -17.959 1.00 96.50 101 GLY A C 1
ATOM 805 O O . GLY A 1 101 ? 3.312 -14.525 -18.717 1.00 96.50 101 GLY A O 1
ATOM 806 N N . ALA A 1 102 ? 3.407 -15.608 -16.755 1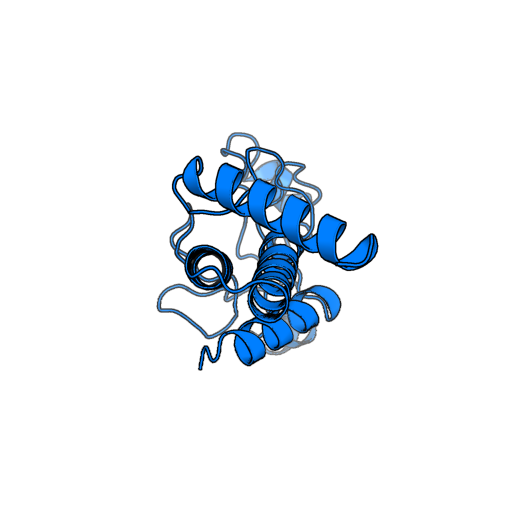.00 97.31 102 ALA A N 1
ATOM 807 C CA . ALA A 1 102 ? 2.171 -15.073 -16.200 1.00 97.31 102 ALA A CA 1
ATOM 808 C C . ALA A 1 102 ? 2.286 -14.938 -14.680 1.00 97.31 102 ALA A C 1
ATOM 810 O O . ALA A 1 102 ? 2.810 -15.824 -14.007 1.00 97.31 102 ALA A O 1
ATOM 811 N N . ALA A 1 103 ? 1.766 -13.841 -14.127 1.00 98.19 103 ALA A N 1
ATOM 812 C CA . ALA A 1 103 ? 1.730 -13.649 -12.686 1.00 98.19 103 ALA A CA 1
ATOM 813 C C . ALA A 1 103 ? 0.841 -14.696 -11.994 1.00 98.19 103 ALA A C 1
ATOM 815 O O . ALA A 1 103 ? -0.321 -14.884 -12.361 1.00 98.19 103 ALA A O 1
ATOM 816 N N . VAL A 1 104 ? 1.372 -15.340 -10.951 1.00 98.38 104 VAL A N 1
ATOM 817 C CA . VAL A 1 104 ? 0.546 -16.035 -9.954 1.00 98.38 104 VAL A CA 1
ATOM 818 C C . VAL A 1 104 ? -0.374 -15.007 -9.295 1.00 98.38 104 VAL A C 1
ATOM 820 O O . VAL A 1 104 ? 0.074 -13.920 -8.952 1.00 98.38 104 VAL A O 1
ATOM 823 N N . GLN A 1 105 ? -1.656 -15.331 -9.155 1.00 97.88 105 GLN A N 1
ATOM 824 C CA . GLN A 1 105 ? -2.676 -14.391 -8.681 1.00 97.88 105 GLN A CA 1
ATOM 825 C C . GLN A 1 105 ? -2.645 -14.243 -7.149 1.00 97.88 105 GLN A C 1
ATOM 827 O O . GLN A 1 105 ? -2.330 -15.197 -6.438 1.00 97.88 105 GLN A O 1
ATOM 832 N N . GLY A 1 106 ? -3.036 -13.074 -6.632 1.00 98.00 106 GLY A N 1
ATOM 833 C CA . GLY A 1 106 ? -3.190 -12.803 -5.194 1.00 98.00 106 GLY A CA 1
ATOM 834 C C . GLY A 1 106 ? -1.908 -12.419 -4.443 1.00 98.00 106 GLY A C 1
ATOM 835 O O . GLY A 1 106 ? -1.944 -12.219 -3.230 1.00 98.00 106 GLY A O 1
ATOM 836 N N . MET A 1 107 ? -0.776 -12.290 -5.131 1.00 98.62 107 MET A N 1
ATOM 837 C CA . MET A 1 107 ? 0.469 -11.764 -4.562 1.00 98.62 107 MET A CA 1
ATOM 838 C C . MET A 1 107 ? 0.440 -10.237 -4.523 1.00 98.62 107 MET A C 1
ATOM 840 O O . MET A 1 107 ? 0.070 -9.623 -5.530 1.00 98.62 107 MET A O 1
ATOM 844 N N . ILE A 1 108 ? 0.865 -9.645 -3.406 1.00 98.75 108 ILE A N 1
ATOM 845 C CA . ILE A 1 108 ? 0.990 -8.192 -3.241 1.00 98.75 108 ILE A CA 1
ATOM 846 C C . ILE A 1 108 ? 2.455 -7.757 -3.348 1.00 98.75 108 ILE A C 1
ATOM 848 O O . ILE A 1 108 ? 3.337 -8.389 -2.765 1.00 98.75 108 ILE A O 1
ATOM 852 N N . ALA A 1 109 ? 2.713 -6.683 -4.098 1.00 98.81 109 ALA A N 1
ATOM 853 C CA . ALA A 1 109 ? 4.049 -6.107 -4.210 1.00 98.81 109 ALA A CA 1
ATOM 854 C C . ALA A 1 109 ? 4.462 -5.329 -2.959 1.00 98.81 109 ALA A C 1
ATOM 856 O O . ALA A 1 109 ? 3.619 -4.740 -2.272 1.00 98.81 109 ALA A O 1
ATOM 857 N N . GLY A 1 110 ? 5.777 -5.221 -2.751 1.00 98.69 110 GLY A N 1
ATOM 858 C CA . GLY A 1 110 ? 6.364 -4.330 -1.748 1.00 98.69 110 GLY A CA 1
ATOM 859 C C . GLY A 1 110 ? 5.911 -2.868 -1.895 1.00 98.69 110 GLY A C 1
ATOM 860 O O . GLY A 1 110 ? 5.637 -2.216 -0.888 1.00 98.69 110 GLY A O 1
ATOM 861 N N . GLY A 1 111 ? 5.737 -2.378 -3.128 1.00 98.50 111 GLY A N 1
ATOM 862 C CA . GLY A 1 111 ? 5.171 -1.059 -3.424 1.00 98.50 111 GLY A CA 1
ATOM 863 C C . GLY A 1 111 ? 6.221 0.002 -3.748 1.00 98.50 111 GLY A C 1
ATOM 864 O O . GLY A 1 111 ? 7.368 -0.306 -4.061 1.00 98.50 111 GLY A O 1
ATOM 865 N N . SER A 1 112 ? 5.814 1.271 -3.727 1.00 98.44 112 SER A N 1
ATOM 866 C CA . SER A 1 112 ? 6.704 2.380 -4.076 1.00 98.44 112 SER A CA 1
ATOM 867 C C . SER A 1 112 ? 7.910 2.472 -3.138 1.00 98.44 112 SER A C 1
ATOM 869 O O . SER A 1 112 ? 7.769 2.435 -1.920 1.00 98.44 112 SER A O 1
ATOM 871 N N . ASN A 1 113 ? 9.097 2.674 -3.705 1.00 98.62 113 ASN A N 1
ATOM 872 C CA . ASN A 1 113 ? 10.340 2.838 -2.960 1.00 98.62 113 ASN A CA 1
ATOM 873 C C . ASN A 1 113 ? 11.128 4.032 -3.506 1.00 98.62 113 ASN A C 1
ATOM 875 O O . ASN A 1 113 ? 11.699 3.977 -4.595 1.00 98.62 113 ASN A O 1
ATOM 879 N N . LYS A 1 114 ? 11.192 5.124 -2.739 1.00 98.31 114 LYS A N 1
ATOM 880 C CA . LYS A 1 114 ? 11.886 6.363 -3.120 1.00 98.31 114 LYS A CA 1
ATOM 881 C C . LYS A 1 114 ? 13.405 6.212 -3.183 1.00 98.31 114 LYS A C 1
ATOM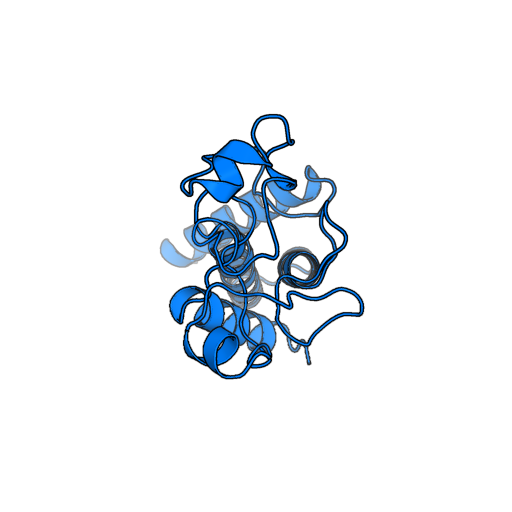 883 O O . LYS A 1 114 ? 14.062 7.059 -3.780 1.00 98.31 114 LYS A O 1
ATOM 888 N N . ASN A 1 115 ? 13.958 5.176 -2.552 1.00 98.38 115 ASN A N 1
ATOM 889 C CA . ASN A 1 115 ? 15.401 4.968 -2.464 1.00 98.38 115 ASN A CA 1
ATOM 890 C C . ASN A 1 115 ? 15.975 4.348 -3.746 1.00 98.38 115 ASN A C 1
ATOM 892 O O . ASN A 1 115 ? 17.192 4.367 -3.926 1.00 98.38 115 ASN A O 1
ATOM 896 N N . LEU A 1 116 ? 15.108 3.854 -4.644 1.00 98.31 116 LEU A N 1
ATOM 897 C CA . LEU A 1 116 ? 15.468 3.311 -5.954 1.00 98.31 116 LEU A CA 1
ATOM 898 C C . LEU A 1 116 ? 16.595 2.277 -5.822 1.00 98.31 116 LEU A C 1
ATOM 900 O O . LEU A 1 116 ? 17.713 2.497 -6.273 1.00 98.31 116 LEU A O 1
ATOM 904 N N . GLU A 1 117 ? 16.349 1.167 -5.132 1.00 98.44 117 GLU A N 1
ATOM 905 C CA . GLU A 1 117 ? 17.425 0.265 -4.684 1.00 98.44 117 GLU A CA 1
ATOM 906 C C . GLU A 1 117 ? 17.785 -0.824 -5.710 1.00 98.44 117 GLU A C 1
ATOM 908 O O . GLU A 1 117 ? 18.665 -1.652 -5.465 1.00 98.44 117 GLU A O 1
ATOM 913 N N . ASP A 1 118 ? 17.185 -0.767 -6.901 1.00 98.69 118 ASP A N 1
ATOM 914 C CA . ASP A 1 118 ? 17.528 -1.595 -8.058 1.00 98.69 118 ASP A CA 1
ATOM 915 C C . ASP A 1 118 ? 17.957 -0.769 -9.289 1.00 98.69 118 ASP A C 1
ATOM 917 O O . ASP A 1 118 ? 17.571 0.398 -9.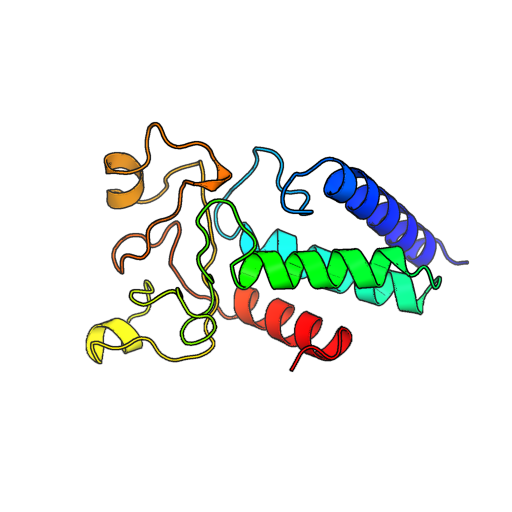420 1.00 98.69 118 ASP A O 1
ATOM 921 N N . PRO A 1 119 ? 18.793 -1.321 -10.197 1.00 98.56 119 PRO A N 1
ATOM 922 C CA . PRO A 1 119 ? 19.303 -0.578 -11.352 1.00 98.56 119 PRO A CA 1
ATOM 923 C C . PRO A 1 119 ? 18.210 -0.007 -12.264 1.00 98.56 119 PRO A C 1
ATOM 925 O O . PRO A 1 119 ? 18.374 1.092 -12.799 1.00 98.56 119 PRO A O 1
ATOM 928 N N . LEU A 1 120 ? 17.098 -0.728 -12.435 1.00 98.38 120 LEU A N 1
ATOM 929 C CA . LEU A 1 120 ? 16.014 -0.310 -13.318 1.00 98.38 120 LEU A CA 1
ATOM 930 C C . LEU A 1 120 ? 15.241 0.871 -12.715 1.00 98.38 120 LEU A C 1
ATOM 932 O O . LEU A 1 120 ? 15.012 1.872 -13.398 1.00 98.38 120 LEU A O 1
ATOM 936 N N . ALA A 1 121 ? 14.919 0.799 -11.424 1.00 98.50 121 ALA A N 1
ATOM 937 C CA . ALA A 1 121 ? 14.295 1.869 -10.659 1.00 98.50 121 ALA A CA 1
ATOM 938 C C . ALA A 1 121 ? 15.169 3.129 -10.652 1.00 98.50 121 ALA A C 1
ATOM 940 O O . ALA A 1 121 ? 14.669 4.211 -10.960 1.00 98.50 121 ALA A O 1
ATOM 941 N N . LYS A 1 122 ? 16.486 3.007 -10.412 1.00 98.44 122 LYS A N 1
ATOM 942 C CA . LYS A 1 122 ? 17.424 4.152 -10.480 1.00 98.44 122 LYS A CA 1
ATOM 943 C C . LYS A 1 122 ? 17.378 4.855 -11.828 1.00 98.44 122 LYS A C 1
ATOM 945 O O . LYS A 1 122 ? 17.432 6.081 -11.881 1.00 98.44 122 LYS A O 1
ATOM 950 N N . ASN A 1 123 ? 17.295 4.081 -12.905 1.00 98.06 123 ASN A N 1
ATOM 951 C CA . ASN A 1 123 ? 17.311 4.612 -14.259 1.00 98.06 123 ASN A CA 1
ATOM 952 C C . ASN A 1 123 ? 15.984 5.288 -14.643 1.00 98.06 123 ASN A C 1
ATOM 954 O O . ASN A 1 123 ? 15.991 6.332 -15.287 1.00 98.06 123 ASN A O 1
ATOM 958 N N . LEU A 1 124 ? 14.844 4.707 -14.258 1.00 98.19 124 LEU A N 1
ATOM 959 C CA . LEU A 1 124 ? 13.532 5.126 -14.767 1.00 98.19 124 LEU A CA 1
ATOM 960 C C . LEU A 1 124 ? 12.729 6.023 -13.813 1.00 98.19 124 LEU A C 1
ATOM 962 O O . LEU A 1 124 ? 11.798 6.699 -14.258 1.00 98.19 124 LEU A O 1
ATOM 966 N N . LEU A 1 125 ? 13.057 6.039 -12.518 1.00 98.25 125 LEU A N 1
ATOM 967 C CA . LEU A 1 125 ? 12.249 6.706 -11.490 1.00 98.25 125 LEU A CA 1
ATOM 968 C C . LEU A 1 125 ? 12.949 7.875 -10.779 1.00 98.25 125 LEU A C 1
ATOM 970 O O . LEU A 1 125 ? 12.336 8.484 -9.909 1.00 98.25 125 LEU A O 1
ATOM 974 N N . LYS A 1 126 ? 14.187 8.224 -11.153 1.00 95.69 126 LYS A N 1
ATOM 975 C CA . LYS A 1 126 ? 15.032 9.225 -10.467 1.00 95.69 126 LYS A CA 1
ATOM 976 C C . LYS A 1 126 ? 14.331 10.543 -10.106 1.00 95.69 126 LYS A C 1
ATOM 978 O O . LYS A 1 126 ? 14.556 11.067 -9.022 1.00 95.69 126 LYS A O 1
ATOM 983 N N . ASP A 1 127 ? 13.479 11.049 -10.994 1.00 96.06 127 A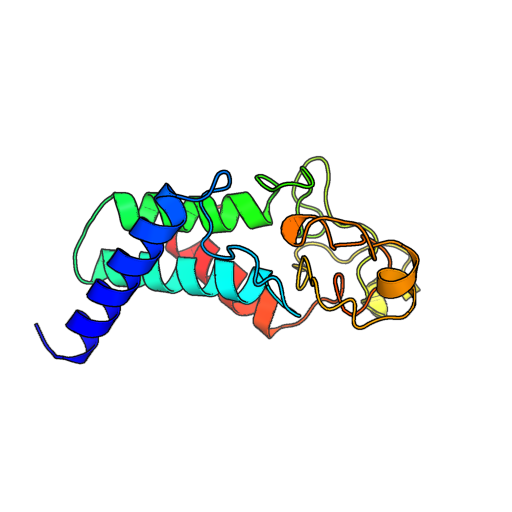SP A N 1
ATOM 984 C CA . ASP A 1 127 ? 12.809 12.349 -10.835 1.00 96.06 127 ASP A CA 1
ATOM 985 C C . ASP A 1 127 ? 11.310 12.212 -10.509 1.00 96.06 127 ASP A C 1
ATOM 987 O O . ASP A 1 127 ? 10.533 13.165 -10.622 1.00 96.06 127 ASP A O 1
ATOM 991 N N . LYS A 1 128 ? 10.856 11.005 -10.156 1.00 97.88 128 LYS A N 1
ATOM 992 C CA . LYS A 1 128 ? 9.463 10.763 -9.777 1.00 97.88 128 LYS A CA 1
ATOM 993 C C . LYS A 1 128 ? 9.236 11.170 -8.324 1.00 97.88 128 LYS A C 1
ATOM 995 O O . LYS A 1 128 ? 10.106 11.047 -7.469 1.00 97.88 128 LYS A O 1
ATOM 1000 N N . ALA A 1 129 ? 8.023 11.641 -8.041 1.00 97.75 129 ALA A N 1
ATOM 1001 C CA . ALA A 1 129 ? 7.585 11.844 -6.665 1.00 97.75 129 ALA A CA 1
ATOM 1002 C C . ALA A 1 129 ? 7.617 10.501 -5.903 1.00 97.75 129 ALA A C 1
ATOM 1004 O O . ALA A 1 129 ? 7.284 9.488 -6.519 1.00 97.75 129 ALA A O 1
ATOM 1005 N N . PRO A 1 130 ? 7.910 10.473 -4.585 1.00 98.00 130 PRO A N 1
ATOM 1006 C CA . PRO A 1 130 ? 8.066 9.233 -3.812 1.00 98.00 130 PRO A CA 1
ATOM 1007 C C . PRO A 1 130 ? 6.933 8.212 -3.992 1.00 98.00 130 PRO A C 1
ATOM 1009 O O . PRO A 1 130 ? 7.189 7.041 -4.252 1.00 98.00 130 PRO A O 1
ATOM 1012 N N . ALA A 1 131 ? 5.674 8.667 -3.965 1.00 97.88 131 ALA A N 1
ATOM 1013 C CA . ALA A 1 131 ? 4.499 7.809 -4.149 1.00 97.88 131 ALA A CA 1
ATOM 1014 C C . ALA A 1 131 ? 4.394 7.174 -5.551 1.00 97.88 131 ALA A C 1
ATOM 1016 O O . ALA A 1 131 ? 3.653 6.209 -5.734 1.00 97.88 131 ALA A O 1
ATOM 1017 N N . LYS A 1 132 ? 5.130 7.711 -6.534 1.00 98.38 132 LYS A N 1
ATOM 1018 C CA . LYS A 1 132 ? 5.202 7.240 -7.923 1.00 98.38 132 LYS A CA 1
ATOM 1019 C C . LYS A 1 132 ? 6.489 6.463 -8.230 1.00 98.38 132 LYS A C 1
ATOM 1021 O O . LYS A 1 132 ? 6.714 6.127 -9.392 1.00 98.38 132 LYS A O 1
ATOM 1026 N N . CYS A 1 133 ? 7.331 6.185 -7.234 1.00 98.56 133 CYS A N 1
ATOM 1027 C CA . CYS A 1 133 ? 8.548 5.393 -7.402 1.00 98.56 133 CYS A CA 1
ATOM 1028 C C . CYS A 1 133 ? 8.249 3.885 -7.381 1.00 98.56 133 CYS A C 1
ATOM 1030 O O . CYS A 1 133 ? 8.714 3.170 -6.500 1.00 98.56 133 CYS A O 1
ATOM 1032 N N . TYR A 1 134 ? 7.475 3.409 -8.355 1.00 98.75 134 TYR A N 1
ATOM 1033 C CA . TYR A 1 134 ? 7.151 1.996 -8.545 1.00 98.75 134 TYR A CA 1
ATOM 1034 C C . TYR A 1 134 ? 7.174 1.634 -10.033 1.00 98.75 134 TYR A C 1
ATOM 1036 O O . TYR A 1 134 ? 6.782 2.443 -10.880 1.00 98.75 134 TYR A O 1
ATOM 1044 N N . LEU A 1 135 ? 7.619 0.418 -10.351 1.00 98.31 135 LEU A N 1
ATOM 1045 C CA . LEU A 1 135 ? 7.645 -0.124 -11.707 1.00 98.31 135 LEU A CA 1
ATOM 1046 C C . LEU A 1 135 ? 7.057 -1.530 -11.723 1.00 98.31 135 LEU A C 1
ATOM 1048 O O . LEU A 1 135 ? 7.617 -2.430 -11.111 1.00 98.31 135 LEU A O 1
ATOM 1052 N N . ASP A 1 136 ? 6.009 -1.752 -12.518 1.00 98.62 136 ASP A N 1
ATOM 1053 C CA . ASP A 1 136 ? 5.544 -3.111 -12.807 1.00 98.62 136 ASP A CA 1
ATOM 1054 C C . ASP A 1 136 ? 6.480 -3.791 -13.822 1.00 98.62 136 ASP A C 1
ATOM 1056 O O . ASP A 1 136 ? 6.227 -3.826 -15.029 1.00 98.62 136 ASP A O 1
ATOM 1060 N N . ASN A 1 137 ? 7.632 -4.248 -13.336 1.00 98.50 137 ASN A N 1
ATOM 1061 C CA . ASN A 1 137 ? 8.653 -4.925 -14.122 1.00 98.50 137 ASN A CA 1
ATOM 1062 C C . ASN A 1 137 ? 9.362 -5.993 -13.280 1.00 98.50 137 ASN A C 1
ATOM 1064 O O . ASN A 1 137 ? 9.695 -5.747 -12.119 1.00 98.50 137 ASN A O 1
ATOM 1068 N N . SER A 1 138 ? 9.646 -7.152 -13.880 1.00 98.25 138 SER A N 1
ATOM 1069 C CA . SER A 1 138 ? 10.257 -8.284 -13.179 1.00 98.25 138 SER A CA 1
ATOM 1070 C C . SER A 1 138 ? 11.697 -8.028 -12.740 1.00 98.25 138 SER A C 1
ATOM 1072 O O . SER A 1 138 ? 12.183 -8.742 -11.876 1.00 98.25 138 SER A O 1
ATOM 1074 N N . GLU A 1 139 ? 12.386 -7.032 -13.297 1.00 98.38 139 GLU A N 1
ATOM 1075 C CA . GLU A 1 139 ? 13.740 -6.643 -12.884 1.00 98.38 139 GLU A CA 1
ATOM 1076 C C . GLU A 1 139 ? 13.743 -5.592 -11.760 1.00 98.38 139 GLU A C 1
ATOM 1078 O O . GLU A 1 139 ? 14.792 -5.330 -11.173 1.00 98.38 139 GLU A O 1
ATOM 1083 N N . SER A 1 140 ? 12.590 -4.995 -11.422 1.00 98.69 140 SER A N 1
ATOM 1084 C CA . SER A 1 140 ? 12.502 -3.997 -10.347 1.00 98.69 140 SER A CA 1
ATOM 1085 C C . SER A 1 140 ? 12.216 -4.648 -8.996 1.00 98.69 140 SER A C 1
ATOM 1087 O O . SER A 1 140 ? 11.146 -4.477 -8.414 1.00 98.69 140 SER A O 1
ATOM 1089 N N . TYR A 1 141 ? 13.180 -5.404 -8.474 1.00 98.75 141 TYR A N 1
ATOM 1090 C CA . TYR A 1 141 ? 13.021 -6.083 -7.183 1.00 98.75 141 TYR A CA 1
ATOM 1091 C C . TYR A 1 141 ? 12.765 -5.106 -6.020 1.00 98.75 141 TYR A C 1
ATOM 1093 O O . TYR A 1 141 ? 12.009 -5.426 -5.110 1.00 98.75 141 TYR A O 1
ATOM 1101 N N . SER A 1 142 ? 13.298 -3.878 -6.069 1.00 98.69 142 SER A N 1
ATOM 1102 C CA . SER A 1 142 ? 13.148 -2.926 -4.957 1.00 98.69 142 SER A CA 1
ATOM 1103 C C . SER A 1 142 ? 11.763 -2.282 -4.860 1.00 98.69 142 SER A C 1
ATOM 1105 O O . SER A 1 142 ? 11.467 -1.646 -3.846 1.00 98.69 142 SER A O 1
ATOM 1107 N N . THR A 1 143 ? 10.929 -2.426 -5.900 1.00 98.62 143 THR A N 1
ATOM 1108 C CA . THR A 1 143 ? 9.558 -1.886 -5.938 1.00 98.62 143 THR A CA 1
ATOM 1109 C C . THR A 1 143 ? 8.488 -2.956 -6.189 1.00 98.62 143 THR A C 1
ATOM 1111 O O . THR A 1 143 ? 7.345 -2.801 -5.759 1.00 98.62 143 THR A O 1
ATOM 1114 N N . ASN A 1 144 ? 8.846 -4.065 -6.846 1.00 98.75 144 ASN A N 1
ATOM 1115 C CA . ASN A 1 144 ? 7.896 -5.010 -7.440 1.00 98.75 144 ASN A CA 1
ATOM 1116 C C . ASN A 1 144 ? 8.128 -6.484 -7.085 1.00 98.75 144 ASN A C 1
ATOM 1118 O O . ASN A 1 144 ? 7.573 -7.382 -7.724 1.00 98.75 144 ASN A O 1
ATOM 1122 N N . GLU A 1 145 ? 8.973 -6.761 -6.097 1.00 98.75 145 GLU A N 1
ATOM 1123 C CA . GLU A 1 145 ? 9.056 -8.092 -5.500 1.00 98.75 145 GLU A CA 1
ATOM 1124 C C . GLU A 1 145 ? 7.768 -8.439 -4.747 1.00 98.75 145 GLU A C 1
ATOM 1126 O O . GLU A 1 145 ? 6.962 -7.564 -4.417 1.00 98.75 145 GLU A O 1
ATOM 1131 N N . VAL A 1 146 ? 7.595 -9.729 -4.458 1.00 98.81 146 VAL A N 1
ATOM 1132 C CA . VAL A 1 146 ? 6.524 -10.285 -3.620 1.00 98.81 146 VAL A CA 1
ATOM 1133 C C . VAL A 1 146 ? 7.138 -11.075 -2.466 1.00 98.81 146 VAL A C 1
ATOM 1135 O O . VAL A 1 146 ? 8.170 -11.718 -2.647 1.00 98.81 146 VAL A O 1
ATOM 1138 N N . ASP A 1 147 ? 6.493 -11.074 -1.299 1.00 98.50 147 ASP A N 1
ATOM 1139 C CA . ASP A 1 147 ? 6.994 -11.797 -0.128 1.00 98.50 147 ASP A CA 1
ATOM 1140 C C . ASP A 1 147 ? 5.857 -12.262 0.797 1.00 98.50 147 ASP A C 1
ATOM 1142 O O . ASP A 1 147 ? 4.779 -11.659 0.875 1.00 98.50 147 ASP A O 1
ATOM 1146 N N . ILE A 1 148 ? 6.106 -13.336 1.545 1.00 98.56 148 ILE A N 1
ATOM 1147 C CA . ILE A 1 148 ? 5.156 -13.934 2.485 1.00 98.56 148 ILE A CA 1
ATOM 1148 C C . ILE A 1 148 ? 4.780 -12.973 3.615 1.00 98.56 148 ILE A C 1
ATOM 1150 O O . ILE A 1 148 ? 3.642 -13.010 4.080 1.00 98.56 148 ILE A O 1
ATOM 1154 N N . TYR A 1 149 ? 5.692 -12.096 4.044 1.00 98.12 149 TYR A N 1
ATOM 1155 C CA . TYR A 1 149 ? 5.424 -11.122 5.109 1.00 98.12 149 TYR A CA 1
ATOM 1156 C C . TYR A 1 149 ? 4.749 -9.837 4.610 1.00 98.12 149 TYR A C 1
ATOM 1158 O O . TYR A 1 149 ? 4.327 -9.023 5.425 1.00 98.12 149 TYR A O 1
ATOM 1166 N N . TRP A 1 150 ? 4.577 -9.668 3.295 1.00 98.56 150 TRP A N 1
ATOM 1167 C CA . TRP A 1 150 ? 3.664 -8.666 2.733 1.00 98.56 150 TRP A CA 1
ATOM 1168 C C . TRP A 1 150 ? 2.269 -9.250 2.526 1.00 98.56 150 TRP A C 1
ATOM 1170 O O . TRP A 1 150 ? 1.265 -8.623 2.864 1.00 98.56 150 TRP A O 1
ATOM 1180 N N . ASN A 1 151 ? 2.197 -10.493 2.046 1.00 98.62 151 ASN A N 1
ATOM 1181 C CA . ASN A 1 151 ? 0.936 -11.203 1.870 1.00 98.62 151 ASN A CA 1
ATOM 1182 C C . ASN A 1 151 ? 0.244 -11.545 3.202 1.00 98.62 151 ASN A C 1
ATOM 1184 O O . ASN A 1 151 ? -0.984 -11.479 3.274 1.00 98.62 151 ASN A O 1
ATOM 1188 N N . SER A 1 152 ? 0.986 -11.896 4.257 1.00 98.50 152 SER A N 1
ATOM 1189 C CA . SER A 1 152 ? 0.388 -12.296 5.538 1.00 98.50 152 SER A CA 1
ATOM 1190 C C . SER A 1 152 ? -0.417 -11.187 6.236 1.00 98.50 152 SER A C 1
ATOM 1192 O O . SER A 1 152 ? -1.572 -11.465 6.577 1.00 98.50 152 SER A O 1
ATOM 1194 N N . PRO A 1 153 ? 0.067 -9.936 6.402 1.00 98.31 153 PRO A N 1
ATOM 1195 C CA . PRO A 1 153 ? -0.764 -8.879 6.966 1.00 98.31 153 PRO A CA 1
ATOM 1196 C C . PRO A 1 153 ? -1.899 -8.484 6.012 1.00 98.31 153 PRO A C 1
ATOM 1198 O O . PRO A 1 153 ? -2.960 -8.087 6.484 1.00 98.31 153 PRO A O 1
ATOM 1201 N N . PHE A 1 154 ? -1.735 -8.645 4.690 1.00 98.31 154 PHE A N 1
ATOM 1202 C CA . PHE A 1 154 ? -2.791 -8.323 3.722 1.00 98.31 154 PHE A CA 1
ATOM 1203 C C . PHE A 1 154 ? -3.996 -9.245 3.892 1.00 98.31 154 PHE A C 1
ATOM 1205 O O . PHE A 1 154 ? -5.125 -8.780 4.038 1.00 98.31 154 PHE A O 1
ATOM 1212 N N . VAL A 1 155 ? -3.748 -10.556 3.955 1.00 97.81 155 VAL A N 1
ATOM 1213 C CA . VAL A 1 155 ? -4.791 -11.557 4.218 1.00 97.81 155 VAL A CA 1
ATOM 1214 C C . VAL A 1 155 ? -5.435 -11.324 5.585 1.00 97.81 155 VAL A C 1
ATOM 1216 O O . VAL A 1 155 ? -6.658 -11.394 5.698 1.00 97.81 155 VAL A O 1
ATOM 1219 N N . HIS A 1 156 ? -4.635 -11.008 6.608 1.00 98.06 156 HIS A N 1
ATOM 1220 C CA . HIS A 1 156 ? -5.142 -10.711 7.946 1.00 98.06 156 HIS A CA 1
ATOM 1221 C C . HIS A 1 156 ? -6.086 -9.497 7.937 1.00 98.06 156 HIS A C 1
ATOM 1223 O O . HIS A 1 156 ? -7.228 -9.612 8.377 1.00 98.06 156 HIS A O 1
ATOM 1229 N N . ALA A 1 157 ? -5.658 -8.366 7.373 1.00 97.81 157 ALA A N 1
ATOM 1230 C CA . ALA A 1 157 ? -6.472 -7.156 7.302 1.00 97.81 157 ALA A CA 1
ATOM 1231 C C . ALA A 1 157 ? -7.758 -7.365 6.484 1.00 97.81 157 ALA A C 1
ATOM 1233 O O . ALA A 1 157 ? -8.834 -6.966 6.921 1.00 97.81 157 ALA A O 1
ATOM 1234 N N . MET A 1 158 ? -7.678 -8.041 5.333 1.00 96.88 158 MET A N 1
ATOM 1235 C CA . MET A 1 158 ? -8.852 -8.374 4.515 1.00 96.88 158 MET A CA 1
ATOM 1236 C C . MET A 1 158 ? -9.890 -9.185 5.306 1.00 96.88 158 MET A C 1
ATOM 1238 O O . MET A 1 158 ? -11.084 -8.872 5.264 1.00 96.88 158 MET A O 1
ATOM 1242 N N . ALA A 1 159 ? -9.438 -10.194 6.060 1.00 97.00 159 ALA A N 1
ATOM 1243 C CA . ALA A 1 159 ? -10.304 -11.026 6.890 1.00 97.00 159 ALA A CA 1
ATOM 1244 C C . ALA A 1 159 ? -10.963 -10.221 8.023 1.00 97.00 159 ALA A C 1
ATOM 1246 O O . ALA A 1 159 ? -12.180 -10.288 8.196 1.00 97.00 159 ALA A O 1
ATOM 1247 N N . GLU A 1 160 ? -10.182 -9.415 8.742 1.00 95.00 160 GLU A N 1
ATOM 1248 C CA . GLU A 1 160 ? -10.657 -8.556 9.835 1.00 95.00 160 GLU A CA 1
ATOM 1249 C C . GLU A 1 160 ? -11.694 -7.525 9.374 1.00 95.00 160 GLU A C 1
ATOM 1251 O O . GLU A 1 160 ? -12.718 -7.295 10.024 1.00 95.00 160 GLU A O 1
ATOM 1256 N N . LEU A 1 161 ? -11.472 -6.935 8.200 1.00 96.00 161 LEU A N 1
ATOM 1257 C CA . LEU A 1 161 ? -12.335 -5.900 7.636 1.00 96.00 161 LEU A CA 1
ATOM 1258 C C . LEU A 1 161 ? -13.538 -6.462 6.867 1.00 96.00 161 LEU A C 1
ATOM 1260 O O . LEU A 1 161 ? -14.371 -5.681 6.394 1.00 96.00 161 LEU A O 1
ATOM 1264 N N . ASN A 1 162 ? -13.651 -7.792 6.762 1.00 93.75 162 ASN A N 1
ATOM 1265 C CA . ASN A 1 162 ? -14.637 -8.498 5.940 1.00 93.75 162 ASN A CA 1
ATOM 1266 C C . ASN A 1 162 ? -14.657 -8.006 4.481 1.00 93.75 162 ASN A C 1
ATOM 1268 O O . ASN A 1 162 ? -15.720 -7.889 3.867 1.00 93.75 162 ASN A O 1
ATOM 1272 N N . MET A 1 163 ? -13.481 -7.705 3.934 1.00 87.94 163 MET A N 1
ATOM 1273 C CA . MET A 1 163 ? -13.314 -7.352 2.529 1.00 87.94 163 MET A CA 1
ATOM 1274 C C . MET A 1 163 ? -13.160 -8.656 1.740 1.00 87.94 163 MET A C 1
ATOM 1276 O O . MET A 1 163 ? -12.258 -9.445 2.018 1.00 87.94 163 MET A O 1
ATOM 1280 N N . LYS A 1 164 ? -14.094 -8.922 0.822 1.00 68.00 164 LYS A N 1
ATOM 1281 C CA . LYS A 1 164 ? -14.133 -10.121 -0.028 1.00 68.00 164 LYS A CA 1
ATOM 1282 C C . LYS A 1 164 ? -14.091 -9.725 -1.491 1.00 68.00 164 LYS A C 1
ATOM 1284 O O . LYS A 1 164 ? -14.756 -8.718 -1.821 1.00 68.00 164 LYS A O 1
#

Solvent-accessible surface area (backbone atoms only — not comparable to full-atom values): 8337 Å² total; per-residue (Å²): 131,58,72,68,61,52,50,46,42,54,51,37,51,52,48,54,58,40,14,77,73,31,99,52,33,45,73,54,86,79,67,28,36,78,34,35,42,39,57,44,30,48,49,18,39,46,16,48,53,26,28,76,76,55,80,43,72,64,32,52,52,46,24,49,33,26,52,40,29,46,49,19,50,42,90,74,58,40,6,40,24,16,80,42,59,100,45,37,39,59,31,48,28,40,70,70,24,60,76,67,75,45,54,64,67,72,45,32,32,24,27,27,13,53,76,36,80,24,76,57,36,46,72,76,33,73,88,46,57,31,78,55,18,55,48,82,30,51,74,20,52,40,19,14,21,61,49,70,79,43,38,50,43,45,56,49,30,31,60,76,70,70,60,126

Secondary structure (DSSP, 8-state):
--HHHHHHHHHHHHHHHHHTTSTTS-TTTT---TTHHHHHHHHHHHHHHHHHHS--HHHHHHHHHHHHHHTT-STT--BSBTT-SSSB--S-B-HHHHHHTSPPTTPBB----TT--SHHHHHHHTTS-GGG-----TT-HHHHBB-HHHHHHHHHHHHHTT--

Sequence (164 aa):
MNLLKNYIINEAQNIVALDKNDNYNVPNGTDYYWGSNMQVINNAVLLAEAYKIMPNKEYLEYAKEHINYCLGKNSLGMSYVTGYGSNSMKHPHHRPSTAQGAAVQGMIAGGSNKNLEDPLAKNLLKDKAPAKCYLDNSESYSTNEVDIYWNSPFVHAMAELNMK